Protein AF-A0A9E2VVS7-F1 (afdb_monomer)

Sequence (125 aa):
SSWMFSGIRALLTLSVLLSSTSLFLTACDTSSPPVSSMAEKSTVRKMAQPFVPGEVLVKFKPSVSQERIDAILKESGTELIAGIKGIGVQHVRIVGKESVESVVKKLSTFQEVEFAEPNFRYRSQ

Foldseek 3Di:
DDDDDDDDDDDDDDDDDDDDDDDDDDDDDDDDDDPDDDPPPPDPPPPPFDFDWQKKKWAFDPPDDPVNVVVLCVVLQWDFPDAPPPRRITIIGHNDPDGQVRSQVSLVVDPRTPHMDTHGDDDDD

pLDDT: mean 79.76, std 20.83, range [43.69, 98.69]

Radius of gyration: 28.64 Å; Cα contacts (8 Å, |Δi|>4): 128; chains: 1; bounding box: 70×67×46 Å

Nearest PDB structures (foldseek):
  2bz2-assembly1_A  TM=5.776E-01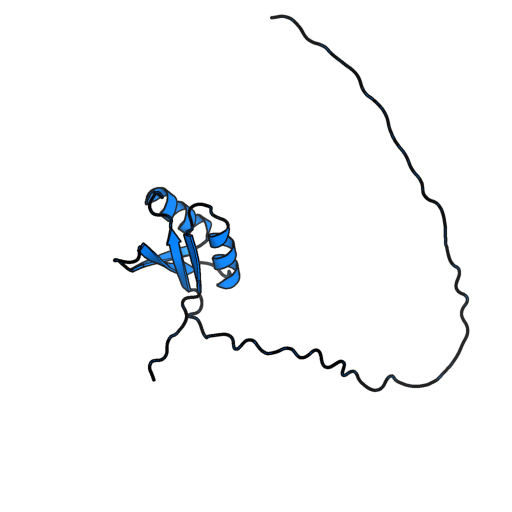  e=7.175E-03  Homo sapiens
  3afg-assembly2_B  TM=5.349E-01  e=1.229E-01  Thermococcus kodakarensis
  5knw-assembly1_A  TM=5.090E-01  e=3.454E-01  Homo sapiens
  1ffw-assembly2_D  TM=4.605E-01  e=1.430E+00  Escherichia coli
  2lp4-assembly1_A  TM=4.540E-01  e=1.525E+00  Escherichia coli K-12

Structure (mmCIF, N/CA/C/O backbone):
data_AF-A0A9E2VVS7-F1
#
_entry.id   AF-A0A9E2VVS7-F1
#
loop_
_atom_site.group_PDB
_atom_site.id
_atom_site.type_symbol
_atom_site.label_atom_id
_atom_site.label_alt_id
_atom_site.label_comp_id
_atom_site.label_asym_id
_atom_site.label_entity_id
_atom_site.label_seq_id
_atom_site.pdbx_PDB_ins_code
_atom_site.Cartn_x
_atom_site.Cartn_y
_atom_site.Cartn_z
_atom_site.occupancy
_atom_site.B_iso_or_equiv
_atom_site.auth_seq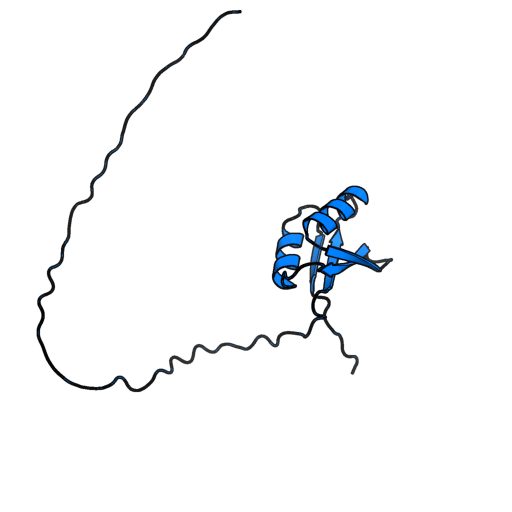_id
_atom_site.auth_comp_id
_atom_site.auth_asym_id
_atom_site.auth_atom_id
_atom_site.pdbx_PDB_model_num
ATOM 1 N N . SER A 1 1 ? -12.919 41.996 30.201 1.00 48.75 1 SER A N 1
ATOM 2 C CA . SER A 1 1 ? -12.033 43.169 30.036 1.00 48.75 1 SER A CA 1
ATOM 3 C C . SER A 1 1 ? -11.072 43.213 31.210 1.00 48.75 1 SER A C 1
ATOM 5 O O . SER A 1 1 ? -11.504 42.890 32.307 1.00 48.75 1 SER A O 1
ATOM 7 N N . SER A 1 2 ? -9.816 43.609 30.955 1.00 43.69 2 SER A N 1
ATOM 8 C CA . SER A 1 2 ? -8.678 43.711 31.901 1.00 43.69 2 SER A CA 1
ATOM 9 C C . SER A 1 2 ? -7.974 42.379 32.219 1.00 43.69 2 SER A C 1
ATOM 11 O O . SER A 1 2 ? -8.646 41.404 32.511 1.00 43.69 2 SER A O 1
ATOM 13 N N . TRP A 1 3 ? -6.646 42.222 32.159 1.00 43.81 3 TRP A N 1
ATOM 14 C CA . TRP A 1 3 ? -5.536 43.160 31.952 1.00 43.81 3 TRP A CA 1
ATOM 15 C C . TRP A 1 3 ? -4.334 42.457 31.299 1.00 43.81 3 TRP A C 1
ATOM 17 O O . TRP A 1 3 ? -4.137 41.252 31.427 1.00 43.81 3 TRP A O 1
ATOM 27 N N . MET A 1 4 ? -3.553 43.267 30.590 1.00 47.25 4 MET A N 1
ATOM 28 C CA . MET A 1 4 ? -2.304 42.950 29.908 1.00 47.25 4 MET A CA 1
ATOM 29 C C . MET A 1 4 ? -1.089 43.012 30.856 1.00 47.25 4 MET A C 1
ATOM 31 O O . MET A 1 4 ? -1.142 43.664 31.895 1.00 47.25 4 MET A O 1
ATOM 35 N N . PHE A 1 5 ? 0.020 42.465 30.342 1.00 48.16 5 PHE A N 1
ATOM 36 C CA . PHE A 1 5 ? 1.437 42.802 30.572 1.00 48.16 5 PHE A CA 1
ATOM 37 C C . PHE A 1 5 ? 2.265 41.948 31.543 1.00 48.16 5 PHE A C 1
ATOM 39 O O . PHE A 1 5 ? 2.168 42.057 32.757 1.00 48.16 5 PHE A O 1
ATOM 46 N N . SER A 1 6 ? 3.219 41.225 30.948 1.00 46.50 6 SER A N 1
ATOM 47 C CA . SER A 1 6 ? 4.633 41.149 31.357 1.00 46.50 6 SER A CA 1
ATOM 48 C C . SER A 1 6 ? 5.380 40.577 30.133 1.00 46.50 6 SER A C 1
ATOM 50 O O . SER A 1 6 ? 5.052 39.479 29.701 1.00 46.50 6 SER A O 1
ATOM 52 N N . GLY A 1 7 ? 6.187 41.288 29.331 1.00 46.81 7 GLY A N 1
ATOM 53 C CA . GLY A 1 7 ? 7.365 42.103 29.655 1.00 46.81 7 GLY A CA 1
ATOM 54 C C . GLY A 1 7 ? 8.512 41.189 30.129 1.00 46.81 7 GLY A C 1
ATOM 55 O O . GLY A 1 7 ? 8.270 40.368 30.992 1.00 46.81 7 GLY A O 1
ATOM 56 N N . ILE A 1 8 ? 9.768 41.172 29.669 1.00 55.56 8 ILE A N 1
ATOM 57 C CA . ILE A 1 8 ? 10.625 41.986 28.801 1.00 55.56 8 ILE A CA 1
ATOM 58 C C . ILE A 1 8 ? 11.834 41.083 28.428 1.00 55.56 8 ILE A C 1
ATOM 60 O O . ILE A 1 8 ? 12.425 40.445 29.287 1.00 55.56 8 ILE A O 1
ATOM 64 N N . ARG A 1 9 ? 12.157 41.032 27.130 1.00 55.44 9 ARG A N 1
ATOM 65 C CA . ARG A 1 9 ? 13.479 41.061 26.454 1.00 55.44 9 ARG A CA 1
ATOM 66 C C . ARG A 1 9 ? 14.751 40.712 27.269 1.00 55.44 9 ARG A C 1
ATOM 68 O O . ARG A 1 9 ? 15.132 41.457 28.162 1.00 55.44 9 ARG A O 1
ATOM 75 N N . ALA A 1 10 ? 15.524 39.733 26.788 1.00 46.12 10 ALA A N 1
ATOM 76 C CA . ALA A 1 10 ? 16.980 39.624 26.995 1.00 46.12 10 ALA A CA 1
ATOM 77 C C . ALA A 1 10 ? 17.589 38.927 25.755 1.00 46.12 10 ALA A C 1
ATOM 79 O O . ALA A 1 10 ? 17.189 37.821 25.417 1.00 46.12 10 ALA A O 1
ATOM 80 N N . LEU A 1 11 ? 18.250 39.658 24.853 1.00 55.78 11 LEU A N 1
ATOM 81 C CA . LEU A 1 11 ? 19.682 40.012 24.837 1.00 55.78 11 LEU A CA 1
ATOM 82 C C . LEU A 1 11 ? 20.570 38.936 24.178 1.00 55.78 11 LEU A C 1
ATOM 84 O O . LEU A 1 11 ? 20.931 37.934 24.778 1.00 55.78 11 LEU A O 1
ATOM 88 N N . LEU A 1 12 ? 20.884 39.226 22.909 1.00 50.56 12 LEU A N 1
ATOM 89 C CA . LEU A 1 12 ? 22.139 39.015 22.177 1.00 50.56 12 LEU A CA 1
ATOM 90 C C . LEU A 1 12 ? 23.249 38.216 22.885 1.00 50.56 12 LEU A C 1
ATOM 92 O O . LEU A 1 12 ? 23.840 38.699 23.847 1.00 50.56 12 LEU A O 1
ATOM 96 N N . THR A 1 13 ? 23.692 37.130 22.250 1.00 58.25 13 THR A N 1
ATOM 97 C CA . THR A 1 13 ? 25.096 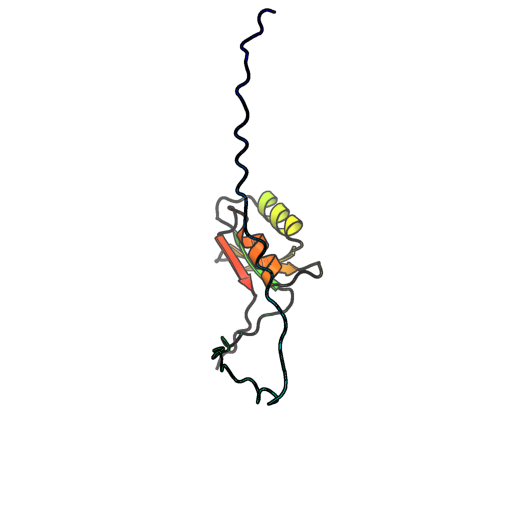36.701 22.314 1.00 58.25 13 THR A CA 1
ATOM 98 C C . THR A 1 13 ? 25.661 36.553 20.904 1.00 58.25 13 THR A C 1
ATOM 100 O O . THR A 1 13 ? 25.526 35.548 20.213 1.00 58.25 13 THR A O 1
ATOM 103 N N . LEU A 1 14 ? 26.292 37.644 20.479 1.00 54.09 14 LEU A N 1
ATO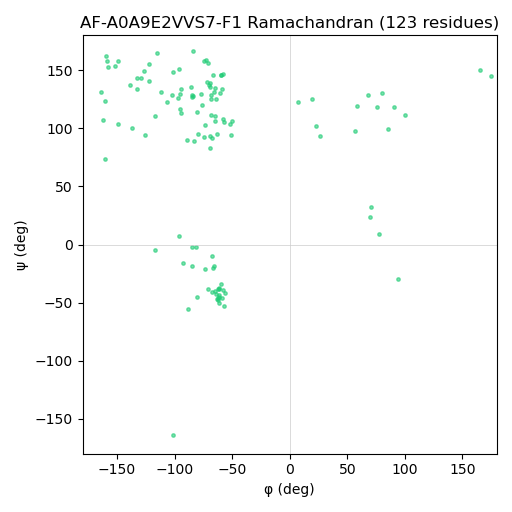M 104 C CA . LEU A 1 14 ? 27.286 37.701 19.421 1.00 54.09 14 LEU A CA 1
ATOM 105 C C . LEU A 1 14 ? 28.501 36.873 19.877 1.00 54.09 14 LEU A C 1
ATOM 107 O O . LEU A 1 14 ? 29.057 37.133 20.942 1.00 54.09 14 LEU A O 1
ATOM 111 N N . SER A 1 15 ? 28.939 35.893 19.092 1.00 56.84 15 SER A N 1
ATOM 112 C CA . SER A 1 15 ? 30.295 35.351 19.222 1.00 56.84 15 SER A CA 1
ATOM 113 C C . SER A 1 15 ? 30.899 35.154 17.844 1.00 56.84 15 SER A C 1
ATOM 115 O O . SER A 1 15 ? 30.594 34.220 17.109 1.00 56.84 15 SER A O 1
ATOM 117 N N . VAL A 1 16 ? 31.732 36.135 17.514 1.00 58.28 16 VAL A N 1
ATOM 118 C CA . VAL A 1 16 ? 32.712 36.142 16.438 1.00 58.28 16 VAL A CA 1
ATOM 119 C C . VAL A 1 16 ? 33.802 35.136 16.803 1.00 58.28 16 VAL A C 1
ATOM 121 O O . VAL A 1 16 ? 34.378 35.235 17.884 1.00 58.28 16 VAL A O 1
ATOM 124 N N . LEU A 1 17 ? 34.134 34.217 15.898 1.00 57.34 17 LEU A N 1
ATOM 125 C CA . LEU A 1 17 ? 35.424 33.533 15.934 1.00 57.34 17 LEU A CA 1
ATOM 126 C C . LEU A 1 17 ? 36.186 33.877 14.660 1.00 57.34 17 LEU A C 1
ATOM 128 O O . LEU A 1 17 ? 35.790 33.539 13.545 1.00 57.34 17 LEU A O 1
ATOM 132 N N . LEU A 1 18 ? 37.240 34.653 14.890 1.00 52.47 18 LEU A N 1
ATOM 133 C CA . LEU A 1 18 ? 38.233 35.089 13.932 1.00 52.47 18 LEU A CA 1
ATOM 134 C C . LEU A 1 18 ? 39.158 33.929 13.540 1.00 52.47 18 LEU A C 1
ATOM 136 O O . LEU A 1 18 ? 39.401 33.022 14.333 1.00 52.47 18 LEU A O 1
ATOM 140 N N . SER A 1 19 ? 39.778 34.114 12.373 1.00 54.47 19 SER A N 1
ATOM 141 C CA . SER A 1 19 ? 41.071 33.555 11.961 1.00 54.47 19 SER A CA 1
ATOM 142 C C . SER A 1 19 ? 41.048 32.071 11.575 1.00 54.47 19 SER A C 1
ATOM 144 O O . SER A 1 19 ? 40.841 31.180 12.384 1.00 54.47 19 SER A O 1
ATOM 146 N N . SER A 1 20 ? 41.375 31.708 10.338 1.00 61.38 20 SER A N 1
ATOM 147 C CA . SER A 1 20 ? 42.688 32.013 9.769 1.00 61.38 20 SER A CA 1
ATOM 148 C C . SER A 1 20 ? 42.649 31.941 8.242 1.00 61.38 20 SER A C 1
ATOM 150 O O . SER A 1 20 ? 42.312 30.909 7.670 1.00 61.38 20 SER A O 1
ATOM 152 N N . THR A 1 21 ? 43.021 33.028 7.568 1.00 62.38 21 THR A N 1
ATOM 153 C CA . THR A 1 21 ? 43.331 33.013 6.135 1.00 62.38 21 THR A CA 1
ATOM 154 C C . THR A 1 21 ? 44.742 32.467 5.955 1.00 62.38 21 THR A C 1
ATOM 156 O O . THR A 1 21 ? 45.722 33.206 6.067 1.00 62.38 21 THR A O 1
ATOM 159 N N . SER A 1 22 ? 44.866 31.168 5.705 1.00 62.69 22 SER A N 1
ATOM 160 C CA . SER A 1 22 ? 46.134 30.586 5.274 1.00 62.69 22 SER A CA 1
ATOM 161 C C . SER A 1 22 ? 46.395 30.975 3.818 1.00 62.69 22 SER A C 1
ATOM 163 O O . SER A 1 22 ? 45.802 30.411 2.902 1.00 62.69 22 SER A O 1
ATOM 165 N N . LEU A 1 23 ? 47.287 31.948 3.603 1.00 58.25 23 LEU A N 1
ATOM 166 C CA . LEU A 1 23 ? 47.994 32.088 2.332 1.00 58.25 23 LEU A CA 1
ATOM 167 C C . LEU A 1 23 ? 48.886 30.853 2.159 1.00 58.25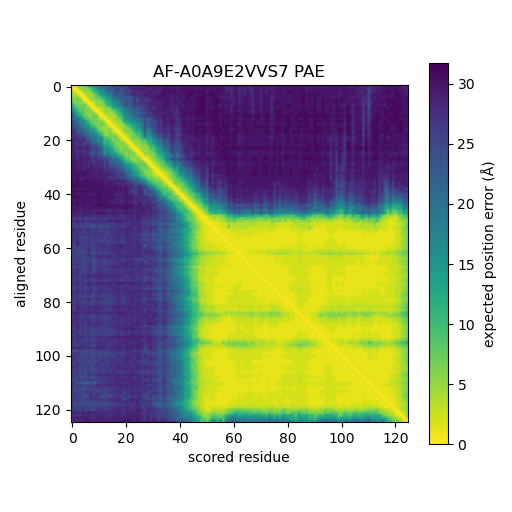 23 LEU A C 1
ATOM 169 O O . LEU A 1 23 ? 49.918 30.743 2.819 1.00 58.25 23 LEU A O 1
ATOM 173 N N . PHE A 1 24 ? 48.505 29.938 1.272 1.00 60.19 24 PHE A N 1
ATOM 174 C CA . PHE A 1 24 ? 49.434 28.944 0.745 1.00 60.19 24 PHE A CA 1
ATOM 175 C C . PHE A 1 24 ? 50.008 29.471 -0.566 1.00 60.19 24 PHE A C 1
ATOM 177 O O . PHE A 1 24 ? 49.288 29.672 -1.544 1.00 60.19 24 PHE A O 1
ATOM 184 N N . LEU A 1 25 ? 51.311 29.753 -0.532 1.00 55.62 25 LEU A N 1
ATOM 185 C CA . LEU A 1 25 ? 52.106 30.118 -1.692 1.00 55.62 25 LEU A CA 1
ATOM 186 C C . LEU A 1 25 ? 52.271 28.922 -2.637 1.00 55.62 25 LEU A C 1
ATOM 188 O O . LEU A 1 25 ? 52.531 27.796 -2.218 1.00 55.62 25 LEU A O 1
ATOM 192 N N . THR A 1 26 ? 52.164 29.237 -3.922 1.00 62.47 26 THR A N 1
ATOM 193 C CA . THR A 1 26 ? 52.503 28.425 -5.089 1.00 62.47 26 THR A CA 1
ATOM 194 C C . THR A 1 26 ? 54.001 28.131 -5.176 1.00 62.47 26 THR A C 1
ATOM 196 O O . THR A 1 26 ? 54.800 29.059 -5.082 1.00 62.47 26 THR A O 1
ATOM 199 N N . ALA A 1 27 ? 54.354 26.874 -5.454 1.00 54.34 27 ALA A N 1
ATOM 200 C CA . ALA A 1 27 ? 55.485 26.403 -6.277 1.00 54.34 27 ALA A CA 1
ATOM 201 C C . ALA A 1 27 ? 55.523 24.862 -6.173 1.00 54.34 27 ALA A C 1
ATOM 203 O O . ALA A 1 27 ? 55.233 24.339 -5.105 1.00 54.34 27 ALA A O 1
ATOM 204 N N . CYS A 1 28 ? 55.871 24.030 -7.150 1.00 53.72 28 CYS A N 1
ATOM 205 C CA . CYS A 1 28 ? 56.068 24.116 -8.592 1.00 53.72 28 CYS A CA 1
ATOM 206 C C . CYS A 1 28 ? 55.949 22.673 -9.128 1.00 53.72 28 CYS A C 1
ATOM 208 O O . CYS A 1 28 ? 56.115 21.713 -8.382 1.00 53.72 28 CYS A O 1
ATOM 210 N N . ASP A 1 29 ? 55.731 22.583 -10.436 1.00 43.69 29 ASP A N 1
ATOM 211 C CA . ASP A 1 29 ? 56.252 21.563 -11.349 1.00 43.69 29 ASP A CA 1
ATOM 212 C C . ASP A 1 29 ? 55.981 20.060 -11.149 1.00 43.69 29 ASP A C 1
ATOM 214 O O . ASP A 1 29 ? 56.486 19.388 -10.258 1.00 43.69 29 ASP A O 1
ATOM 218 N N . THR A 1 30 ? 55.316 19.531 -12.182 1.00 56.22 30 THR A N 1
ATOM 219 C CA . THR A 1 30 ? 55.775 18.384 -12.976 1.00 56.22 30 THR A CA 1
ATOM 220 C C . THR A 1 30 ? 56.071 17.093 -12.218 1.00 56.22 30 THR A C 1
ATOM 222 O O . THR A 1 30 ? 57.185 16.823 -11.784 1.00 56.22 30 THR A O 1
ATOM 225 N N . SER A 1 31 ? 55.098 16.184 -12.225 1.00 57.19 31 SER A N 1
ATOM 226 C CA . SER A 1 31 ? 55.179 14.923 -12.986 1.00 57.19 31 SER A CA 1
ATOM 227 C C . SER A 1 31 ? 54.108 13.935 -12.517 1.00 57.19 31 SER A C 1
ATOM 229 O O . SER A 1 31 ? 53.736 13.904 -11.350 1.00 57.19 31 SER A O 1
ATOM 231 N N . SER A 1 32 ? 53.678 13.088 -13.455 1.00 62.41 32 SER A N 1
ATOM 232 C CA . SER A 1 32 ? 52.808 11.907 -13.337 1.00 62.41 32 SER A CA 1
ATOM 233 C C . SER A 1 32 ? 51.286 12.111 -13.509 1.00 62.41 32 SER A C 1
ATOM 235 O O . SER A 1 32 ? 50.643 12.808 -12.725 1.00 62.41 32 SER A O 1
ATOM 237 N N . PRO A 1 33 ? 50.666 11.476 -14.529 1.00 61.84 33 PRO A N 1
ATOM 238 C CA . PRO A 1 33 ? 49.224 11.264 -14.534 1.00 61.84 33 PRO A CA 1
ATOM 239 C C . PRO A 1 33 ? 48.865 10.225 -13.456 1.00 61.84 33 PRO A C 1
ATOM 241 O O . PRO A 1 33 ? 49.547 9.199 -13.358 1.00 61.84 33 PRO A O 1
ATOM 244 N N . PRO A 1 34 ? 47.798 10.425 -12.661 1.00 50.62 34 PRO A N 1
ATOM 245 C CA . PRO A 1 34 ? 47.334 9.395 -11.748 1.00 50.62 34 PRO A CA 1
ATOM 246 C C . PRO A 1 34 ? 46.765 8.235 -12.567 1.00 50.62 34 PRO A C 1
ATOM 248 O O . PRO A 1 34 ? 45.726 8.350 -13.222 1.00 50.62 34 PRO A O 1
ATOM 251 N N . VAL A 1 35 ? 47.469 7.104 -12.528 1.00 52.88 35 VAL A N 1
ATOM 252 C CA . VAL A 1 35 ? 46.947 5.809 -12.954 1.00 52.88 35 VAL A CA 1
ATOM 253 C C . VAL A 1 35 ? 45.700 5.526 -12.127 1.00 52.88 35 VAL A C 1
ATOM 255 O O . VAL A 1 35 ? 45.761 5.291 -10.925 1.00 52.88 35 VAL A O 1
ATOM 258 N N . SER A 1 36 ? 44.567 5.630 -12.814 1.00 51.53 36 SER A N 1
ATOM 259 C CA . SER A 1 36 ? 43.365 4.820 -12.663 1.00 51.53 36 SER A CA 1
ATOM 260 C C . SER A 1 36 ? 43.143 4.206 -11.277 1.00 51.53 36 SER A C 1
ATOM 262 O O . SER A 1 36 ? 43.553 3.087 -10.990 1.00 51.53 36 SER A O 1
ATOM 264 N N . SER A 1 37 ? 42.385 4.930 -10.454 1.00 53.75 37 SER A N 1
ATOM 265 C CA . SER A 1 37 ? 41.065 4.470 -10.006 1.00 53.75 37 SER A CA 1
ATOM 266 C C . SER A 1 37 ? 40.848 2.949 -10.076 1.00 53.75 37 SER A C 1
ATOM 268 O O . SER A 1 37 ? 40.482 2.429 -11.129 1.00 53.75 37 SER A O 1
ATOM 270 N N . MET A 1 38 ? 40.945 2.278 -8.930 1.00 51.94 38 MET A N 1
ATOM 271 C CA . MET A 1 38 ? 40.005 1.223 -8.538 1.00 51.94 38 MET A CA 1
ATOM 272 C C . MET A 1 38 ? 40.100 1.005 -7.026 1.00 51.94 38 MET A C 1
ATOM 274 O O . MET A 1 38 ? 40.635 0.027 -6.519 1.00 51.94 38 MET A O 1
ATOM 278 N N . ALA A 1 39 ? 39.549 1.968 -6.284 1.00 53.50 39 ALA A N 1
ATOM 279 C CA . ALA A 1 39 ? 38.966 1.664 -4.989 1.00 53.50 39 ALA A CA 1
ATOM 280 C C . ALA A 1 39 ? 37.709 0.832 -5.272 1.00 53.50 39 ALA A C 1
ATOM 282 O O . ALA A 1 39 ? 36.640 1.367 -5.572 1.00 53.50 39 ALA A O 1
ATOM 283 N N . GLU A 1 40 ? 37.868 -0.488 -5.258 1.00 56.00 40 GLU A N 1
ATOM 284 C CA . GLU A 1 40 ? 36.773 -1.437 -5.399 1.00 56.00 40 GLU A CA 1
ATOM 285 C C . GLU A 1 40 ? 35.899 -1.377 -4.144 1.00 56.00 40 GLU A C 1
ATOM 287 O O . GLU A 1 40 ? 36.032 -2.143 -3.190 1.00 56.00 40 GLU A O 1
ATOM 292 N N . LYS A 1 41 ? 34.984 -0.403 -4.128 1.00 51.16 41 LYS A N 1
ATOM 293 C CA . LYS A 1 41 ? 33.834 -0.412 -3.235 1.00 51.16 41 LYS A CA 1
ATOM 294 C C . LYS A 1 41 ? 32.951 -1.568 -3.692 1.00 51.16 41 LYS A C 1
ATOM 296 O O . LYS A 1 41 ? 32.122 -1.403 -4.585 1.00 51.16 41 LYS A O 1
ATOM 301 N N . SER A 1 42 ? 33.180 -2.733 -3.089 1.00 56.09 42 SER A N 1
ATOM 302 C CA . SER A 1 42 ? 32.372 -3.941 -3.233 1.00 56.09 42 SER A CA 1
ATOM 303 C C . SER A 1 42 ? 30.904 -3.599 -2.977 1.00 56.09 42 SER A C 1
ATOM 305 O O . SER A 1 42 ? 30.429 -3.490 -1.846 1.00 56.09 42 SER A O 1
ATOM 307 N N . THR A 1 43 ? 30.188 -3.328 -4.063 1.00 55.56 43 THR A N 1
ATOM 308 C CA . THR A 1 43 ? 28.742 -3.186 -4.068 1.00 55.56 43 THR A CA 1
ATOM 309 C C . THR A 1 43 ? 28.214 -4.581 -4.308 1.00 55.56 43 THR A C 1
ATOM 311 O O . THR A 1 43 ? 28.033 -5.015 -5.443 1.00 55.56 43 THR A O 1
ATOM 314 N N . VAL A 1 44 ? 27.993 -5.314 -3.216 1.00 54.53 44 VAL A N 1
ATOM 315 C CA . VAL A 1 44 ? 27.114 -6.481 -3.241 1.00 54.53 44 VAL A CA 1
ATOM 316 C C . VAL A 1 44 ? 25.811 -5.996 -3.869 1.00 54.53 44 VAL A C 1
ATOM 318 O O . VAL A 1 44 ? 25.049 -5.251 -3.248 1.00 54.53 44 VAL A O 1
ATOM 321 N N . ARG A 1 45 ? 25.587 -6.337 -5.143 1.00 59.75 45 ARG A N 1
ATOM 322 C CA . ARG A 1 45 ? 24.320 -6.088 -5.822 1.00 59.75 45 ARG A CA 1
ATOM 323 C C . ARG A 1 45 ? 23.294 -6.914 -5.066 1.00 59.75 45 ARG A C 1
ATOM 325 O O . ARG A 1 45 ? 23.157 -8.106 -5.323 1.00 59.75 45 ARG A O 1
ATOM 332 N N . LYS A 1 46 ? 22.604 -6.294 -4.104 1.00 57.84 46 LYS A N 1
ATOM 333 C CA . LYS A 1 46 ? 21.363 -6.830 -3.548 1.00 57.84 46 LYS A CA 1
ATOM 334 C C . LYS A 1 46 ? 20.507 -7.148 -4.766 1.00 57.84 46 LYS A C 1
ATOM 336 O O . LYS A 1 46 ? 20.116 -6.225 -5.476 1.00 57.84 46 LYS A O 1
ATOM 341 N N . MET A 1 47 ? 20.352 -8.433 -5.083 1.00 56.19 47 MET A N 1
ATOM 342 C CA . MET A 1 47 ? 19.601 -8.865 -6.255 1.00 56.19 47 MET A CA 1
ATOM 343 C C . MET A 1 47 ? 18.202 -8.277 -6.102 1.00 56.19 47 MET A C 1
ATOM 345 O O . MET A 1 47 ? 17.457 -8.679 -5.210 1.00 56.19 47 MET A O 1
ATOM 349 N N . ALA A 1 48 ? 17.900 -7.240 -6.882 1.00 71.50 48 ALA A N 1
ATOM 350 C CA . ALA A 1 48 ? 16.616 -6.572 -6.820 1.00 71.50 48 ALA A CA 1
ATOM 351 C C . ALA A 1 48 ? 15.576 -7.596 -7.271 1.00 71.50 48 ALA A C 1
ATOM 353 O O . ALA A 1 48 ? 15.584 -8.016 -8.430 1.00 71.50 48 ALA A O 1
ATOM 354 N N . GLN A 1 49 ? 14.741 -8.064 -6.342 1.00 79.88 49 GLN A N 1
ATOM 355 C CA . GLN A 1 49 ? 13.629 -8.926 -6.710 1.00 79.88 49 GLN A CA 1
ATOM 356 C C . GLN A 1 49 ? 12.719 -8.139 -7.660 1.00 79.88 49 GLN A C 1
ATOM 358 O O . GLN A 1 49 ? 12.387 -6.988 -7.362 1.00 79.88 49 GLN A O 1
ATOM 363 N N . PRO A 1 50 ? 12.344 -8.712 -8.815 1.00 88.38 50 PRO A N 1
ATOM 364 C CA . PRO A 1 50 ? 11.501 -8.010 -9.765 1.00 88.38 50 PRO A CA 1
ATOM 365 C C . PRO A 1 50 ? 10.116 -7.785 -9.157 1.00 88.38 50 PRO A C 1
ATOM 367 O O . PRO A 1 50 ? 9.490 -8.718 -8.652 1.00 88.38 50 PRO A O 1
ATOM 370 N N . PHE A 1 51 ? 9.618 -6.558 -9.249 1.00 90.94 51 PHE A N 1
ATOM 371 C CA . PHE A 1 51 ? 8.251 -6.194 -8.883 1.00 90.94 51 PHE A CA 1
ATOM 372 C C . PHE A 1 51 ? 7.463 -5.725 -10.107 1.00 90.94 51 PHE A C 1
ATOM 374 O O . PHE A 1 51 ? 8.024 -5.480 -11.178 1.00 90.94 51 PHE A O 1
ATOM 381 N N . VAL A 1 52 ? 6.141 -5.657 -9.972 1.00 92.81 52 VAL A N 1
ATOM 382 C CA . VAL A 1 52 ? 5.248 -5.139 -11.006 1.00 92.81 52 VAL A CA 1
ATOM 383 C C . VAL A 1 52 ? 5.343 -3.607 -11.020 1.00 92.81 52 VAL A C 1
ATOM 385 O O . VAL A 1 52 ? 5.080 -2.974 -9.995 1.00 92.81 52 VAL A O 1
ATOM 388 N N . PRO A 1 53 ? 5.750 -2.985 -12.144 1.00 93.19 53 PRO A N 1
ATOM 389 C CA . PRO A 1 53 ? 5.866 -1.534 -12.218 1.00 93.19 53 PRO A CA 1
ATOM 390 C C . PRO A 1 53 ? 4.531 -0.847 -11.931 1.00 93.19 53 PRO A C 1
ATOM 392 O O . PRO A 1 53 ? 3.507 -1.228 -12.492 1.00 93.19 53 PRO A O 1
ATOM 395 N N . GLY A 1 54 ? 4.558 0.189 -11.093 1.00 96.81 54 GLY A N 1
ATOM 396 C CA . GLY A 1 54 ? 3.376 0.997 -10.797 1.00 96.81 54 GLY A CA 1
ATOM 397 C C . GLY A 1 54 ? 2.389 0.361 -9.817 1.00 96.81 54 GLY A C 1
ATOM 398 O O . GLY A 1 54 ? 1.308 0.911 -9.644 1.00 96.81 54 GLY A O 1
ATOM 399 N N . GLU A 1 55 ? 2.729 -0.757 -9.170 1.00 98.00 55 GLU A N 1
ATOM 400 C CA . GLU A 1 55 ? 1.830 -1.451 -8.244 1.00 98.00 55 GLU A CA 1
ATOM 401 C C . GLU A 1 55 ? 2.425 -1.597 -6.842 1.00 98.00 55 GLU A C 1
ATOM 403 O O . GLU A 1 55 ? 3.611 -1.893 -6.665 1.00 98.00 55 GLU A O 1
ATOM 408 N N . VAL A 1 56 ? 1.566 -1.418 -5.840 1.00 98.50 56 VAL A N 1
ATOM 409 C CA . VAL A 1 56 ? 1.902 -1.485 -4.416 1.00 98.50 56 VAL A CA 1
ATOM 410 C C . VAL A 1 56 ? 0.872 -2.355 -3.698 1.00 98.50 56 VAL A C 1
ATOM 412 O O . VAL A 1 56 ? -0.318 -2.334 -4.021 1.00 98.50 56 VAL A O 1
ATOM 415 N N . LEU A 1 57 ? 1.335 -3.119 -2.714 1.00 98.56 57 LEU A N 1
ATOM 416 C CA . LEU A 1 57 ? 0.495 -3.796 -1.735 1.00 98.56 57 LEU A CA 1
ATOM 417 C C . LEU A 1 57 ? 0.539 -2.996 -0.437 1.00 98.56 57 LEU A C 1
ATOM 419 O O . LEU A 1 57 ? 1.617 -2.670 0.058 1.00 98.56 57 LEU A O 1
ATOM 423 N N . VAL A 1 58 ? -0.625 -2.666 0.112 1.00 98.69 58 VAL A N 1
ATOM 424 C CA . VAL A 1 58 ? -0.732 -1.909 1.362 1.00 98.69 58 VAL A CA 1
ATOM 425 C C . VAL A 1 58 ? -1.731 -2.567 2.295 1.00 98.69 58 VAL A C 1
ATOM 427 O O . VAL A 1 58 ? -2.837 -2.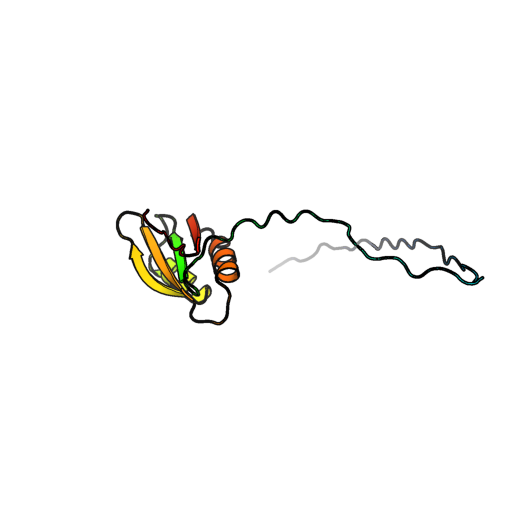927 1.894 1.00 98.69 58 VAL A O 1
ATOM 430 N N . LYS A 1 59 ? -1.349 -2.715 3.560 1.00 98.62 59 LYS A N 1
ATOM 431 C CA . LYS A 1 59 ? -2.244 -3.158 4.624 1.00 98.62 59 LYS A CA 1
ATOM 432 C C . LYS A 1 59 ? -2.481 -2.016 5.593 1.00 98.62 59 LYS A C 1
ATOM 434 O O . LYS A 1 59 ? -1.537 -1.391 6.073 1.00 98.62 59 LYS A O 1
ATOM 439 N N . PHE A 1 60 ? -3.748 -1.775 5.900 1.00 98.50 60 PHE A N 1
ATOM 440 C CA . PHE A 1 60 ? -4.161 -0.812 6.913 1.00 98.50 60 PHE A CA 1
ATOM 441 C C . PHE A 1 60 ? -4.413 -1.518 8.241 1.00 98.50 60 PHE A C 1
ATOM 443 O O . PHE A 1 60 ? -4.813 -2.683 8.277 1.00 98.50 60 PHE A O 1
ATOM 450 N N . LYS A 1 61 ? -4.210 -0.791 9.339 1.00 98.12 61 LYS A N 1
ATOM 451 C CA . LYS A 1 61 ? -4.589 -1.257 10.672 1.00 98.12 61 LYS A CA 1
ATOM 452 C C . LYS A 1 61 ? -6.104 -1.520 10.721 1.00 98.12 61 LYS A C 1
ATOM 454 O O . LYS A 1 61 ? -6.875 -0.776 10.116 1.00 98.12 61 LYS A O 1
ATOM 459 N N . PRO A 1 62 ? -6.565 -2.519 11.491 1.00 95.69 62 PRO A N 1
ATOM 460 C CA . PRO A 1 62 ? -7.966 -2.950 11.485 1.00 95.69 62 PRO A CA 1
ATOM 461 C C . PRO A 1 62 ? -8.959 -1.901 12.011 1.00 95.69 62 PRO A C 1
ATOM 463 O O . PRO A 1 62 ? -10.150 -2.008 11.748 1.00 95.69 62 PRO A O 1
ATOM 466 N N . SER A 1 63 ? -8.493 -0.891 12.752 1.00 96.50 63 SER A N 1
ATOM 467 C CA . SER A 1 63 ? -9.331 0.187 13.292 1.00 96.50 63 SER A CA 1
ATOM 468 C C . SER A 1 63 ? -9.576 1.343 12.313 1.00 96.50 63 SER A C 1
ATOM 470 O O . SER A 1 63 ? -10.232 2.315 12.681 1.00 96.50 63 SER A O 1
ATOM 472 N N . VAL A 1 64 ? -8.999 1.301 11.109 1.00 98.12 64 VAL A N 1
ATOM 473 C CA . VAL A 1 64 ? -9.075 2.398 10.135 1.00 98.12 64 VAL A CA 1
ATOM 474 C C . VAL A 1 64 ? -10.370 2.274 9.335 1.00 98.12 64 VAL A C 1
ATOM 476 O O . VAL A 1 64 ? -10.664 1.212 8.790 1.00 98.12 64 VAL A O 1
ATOM 479 N N . SER A 1 65 ? -11.151 3.355 9.262 1.00 97.94 65 SER A N 1
ATOM 480 C CA . SER A 1 65 ? -12.399 3.364 8.492 1.00 97.94 65 SER A CA 1
ATOM 481 C C . SER A 1 65 ? -12.133 3.344 6.985 1.00 97.94 65 SER A C 1
ATOM 483 O O . SER A 1 65 ? -11.083 3.799 6.522 1.00 97.94 65 SER A O 1
ATOM 485 N N . GLN A 1 66 ? -13.102 2.862 6.204 1.00 96.88 66 GLN A N 1
ATOM 486 C CA . GLN A 1 66 ? -12.972 2.800 4.748 1.00 96.88 66 GLN A CA 1
ATOM 487 C C . GLN A 1 66 ? -12.800 4.196 4.132 1.00 96.88 66 GLN A C 1
ATOM 489 O O . GLN A 1 66 ? -11.972 4.382 3.247 1.00 96.88 66 GLN A O 1
ATOM 494 N N . GLU A 1 67 ? -13.491 5.204 4.661 1.00 98.38 67 GLU A N 1
ATOM 495 C CA . GLU A 1 67 ? -13.380 6.588 4.195 1.00 98.38 67 GLU A CA 1
ATOM 496 C C . GLU A 1 67 ? -11.961 7.131 4.403 1.00 98.38 67 GLU A C 1
ATOM 498 O O . GLU A 1 67 ? -11.427 7.847 3.552 1.00 98.38 67 GLU A O 1
ATOM 503 N N . ARG A 1 68 ? -11.319 6.774 5.526 1.00 98.44 68 ARG A N 1
ATOM 504 C CA . ARG A 1 68 ? -9.931 7.164 5.788 1.00 98.44 68 ARG A CA 1
ATOM 505 C C . ARG A 1 68 ? -8.960 6.420 4.876 1.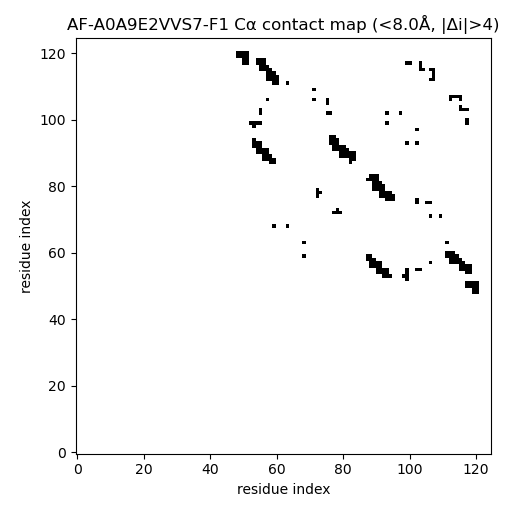00 98.44 68 ARG A C 1
ATOM 507 O O . ARG A 1 68 ? -8.010 7.040 4.401 1.00 98.44 68 ARG A O 1
ATOM 514 N N . ILE A 1 69 ? -9.207 5.138 4.606 1.00 98.38 69 ILE A N 1
ATOM 515 C CA . ILE A 1 69 ? -8.434 4.356 3.630 1.00 98.38 69 ILE A CA 1
ATOM 516 C C . ILE A 1 69 ? -8.484 5.040 2.261 1.00 98.38 69 ILE A C 1
ATOM 518 O O . ILE A 1 69 ? -7.435 5.355 1.701 1.00 98.38 69 ILE A O 1
ATOM 522 N N . ASP A 1 70 ? -9.678 5.347 1.759 1.00 98.31 70 ASP A N 1
ATOM 523 C CA . ASP A 1 70 ? -9.861 5.960 0.441 1.00 98.31 70 ASP A CA 1
ATOM 524 C C . ASP A 1 70 ? -9.178 7.335 0.355 1.00 98.31 70 ASP A C 1
ATOM 526 O O . AS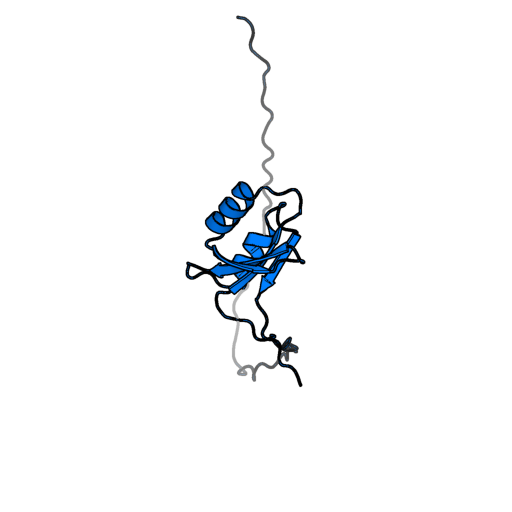P A 1 70 ? -8.542 7.665 -0.651 1.00 98.31 70 ASP A O 1
ATOM 530 N N . ALA A 1 71 ? -9.238 8.119 1.437 1.00 98.62 71 ALA A N 1
ATOM 531 C CA . ALA A 1 71 ? -8.534 9.393 1.537 1.00 98.62 71 ALA A CA 1
ATOM 532 C C . ALA A 1 71 ? -7.008 9.225 1.452 1.00 98.62 71 ALA A C 1
ATOM 534 O O . ALA A 1 71 ? -6.366 9.953 0.695 1.00 98.62 71 ALA A O 1
ATOM 535 N N .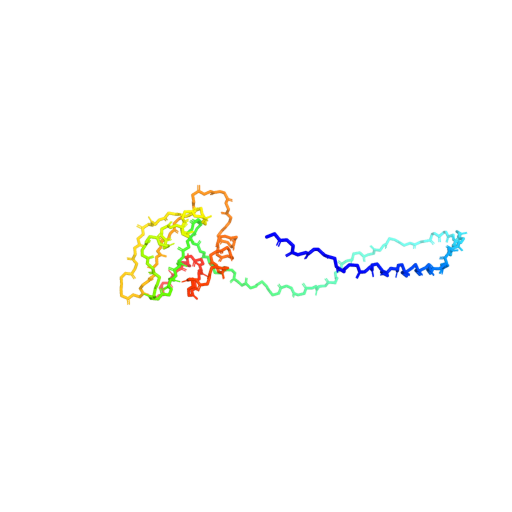 ILE A 1 72 ? -6.431 8.257 2.175 1.00 98.69 72 ILE A N 1
ATOM 536 C CA . ILE A 1 72 ? -4.985 7.978 2.142 1.00 98.69 72 ILE A CA 1
ATOM 537 C C . ILE A 1 72 ? -4.553 7.500 0.754 1.00 98.69 72 ILE A C 1
ATOM 539 O O . ILE A 1 72 ? -3.517 7.943 0.249 1.00 98.69 72 ILE A O 1
ATOM 543 N N . LEU A 1 73 ? -5.336 6.627 0.113 1.00 98.38 73 LEU A N 1
ATOM 544 C CA . LEU A 1 73 ? -5.028 6.136 -1.232 1.00 98.38 73 LEU A CA 1
ATOM 545 C C . LEU A 1 73 ? -5.005 7.283 -2.246 1.00 98.38 73 LEU A C 1
ATOM 547 O O . LEU A 1 73 ? -4.045 7.408 -3.013 1.00 98.38 73 LEU A O 1
ATOM 551 N N . LYS A 1 74 ? -6.002 8.173 -2.186 1.00 98.19 74 LYS A N 1
ATOM 552 C CA . LYS A 1 74 ? -6.070 9.372 -3.026 1.00 98.19 74 LYS A CA 1
ATOM 553 C C . LYS A 1 74 ? -4.915 10.336 -2.750 1.00 98.19 74 LYS A C 1
ATOM 555 O O . LYS A 1 74 ? -4.267 10.792 -3.689 1.00 98.19 74 LYS A O 1
ATOM 560 N N . GLU A 1 75 ? -4.625 10.622 -1.480 1.00 98.06 75 GLU A N 1
ATOM 561 C CA . GLU A 1 75 ? -3.507 11.478 -1.057 1.00 98.06 75 GLU A CA 1
ATOM 562 C C . GLU A 1 75 ? -2.155 10.922 -1.531 1.00 98.06 75 GLU A C 1
ATOM 564 O O . GLU A 1 75 ? -1.254 11.675 -1.908 1.00 98.06 75 GLU A O 1
ATOM 569 N N . SER A 1 76 ? -2.031 9.595 -1.582 1.00 98.25 76 SER A N 1
ATOM 570 C CA . SER A 1 76 ? -0.835 8.881 -2.038 1.00 98.25 76 SER A CA 1
ATOM 571 C C . SER A 1 76 ? -0.721 8.759 -3.558 1.00 98.25 76 SER A C 1
ATOM 573 O O . SER A 1 76 ? 0.286 8.250 -4.039 1.00 98.25 76 SER A O 1
ATOM 575 N N . GLY A 1 77 ? -1.698 9.255 -4.326 1.00 98.12 77 GLY A N 1
ATOM 576 C CA . GLY A 1 77 ? -1.687 9.155 -5.788 1.00 98.12 77 GLY A CA 1
ATOM 577 C C . GLY A 1 77 ? -1.913 7.726 -6.286 1.00 98.12 77 GLY A C 1
ATOM 578 O O . GLY A 1 77 ? -1.353 7.331 -7.312 1.00 98.12 77 GLY A O 1
ATOM 579 N N . THR A 1 78 ? -2.703 6.950 -5.542 1.00 98.56 78 THR A N 1
ATOM 580 C CA . THR A 1 78 ? -2.992 5.544 -5.829 1.00 98.56 78 THR A CA 1
ATOM 581 C C . THR A 1 78 ? -4.483 5.280 -5.995 1.00 98.56 78 THR A C 1
ATOM 583 O O . THR A 1 78 ? -5.324 5.994 -5.453 1.00 98.56 78 THR A O 1
ATOM 586 N N . GLU A 1 79 ? -4.805 4.222 -6.729 1.00 98.19 79 GLU A N 1
ATOM 587 C CA . GLU A 1 79 ? -6.164 3.729 -6.935 1.00 98.19 79 GLU A CA 1
ATOM 588 C C . GLU A 1 79 ? -6.241 2.236 -6.639 1.00 98.19 79 GLU A C 1
ATOM 590 O O . GLU A 1 79 ? -5.323 1.477 -6.955 1.00 98.19 79 GLU A O 1
ATOM 595 N N . LEU A 1 80 ? -7.359 1.806 -6.057 1.00 98.00 80 LEU A N 1
ATOM 596 C CA . LEU A 1 80 ? -7.597 0.405 -5.745 1.00 98.00 80 LEU A CA 1
ATOM 597 C C . LEU A 1 80 ? -7.774 -0.423 -7.026 1.00 98.00 80 LEU A C 1
ATOM 599 O O . LEU A 1 80 ? -8.651 -0.133 -7.836 1.00 98.00 80 LEU A O 1
ATOM 603 N N . ILE A 1 81 ? -6.972 -1.480 -7.176 1.00 98.00 81 ILE A N 1
ATOM 604 C CA . ILE A 1 81 ? -7.193 -2.536 -8.172 1.00 98.00 81 ILE A CA 1
ATOM 605 C C . ILE A 1 81 ? -8.099 -3.608 -7.564 1.00 98.00 81 ILE A C 1
ATOM 607 O O . ILE A 1 81 ? -9.136 -3.949 -8.129 1.00 98.00 81 ILE A O 1
ATOM 611 N N . ALA A 1 82 ? -7.700 -4.153 -6.411 1.00 97.44 82 ALA A N 1
ATOM 612 C CA . ALA A 1 82 ? -8.408 -5.241 -5.749 1.00 97.44 82 ALA A CA 1
ATOM 613 C C . ALA A 1 82 ? -8.090 -5.300 -4.250 1.00 97.44 82 ALA A C 1
ATOM 615 O O . ALA A 1 82 ? -7.000 -4.942 -3.816 1.00 97.44 82 ALA A O 1
ATOM 616 N N . GLY A 1 83 ? -9.027 -5.823 -3.461 1.00 96.38 83 GLY A N 1
ATOM 617 C CA . GLY A 1 83 ? -8.772 -6.213 -2.075 1.00 96.38 83 GLY A CA 1
ATOM 618 C C . GLY A 1 83 ? -8.480 -7.709 -1.978 1.00 96.38 83 GLY A C 1
ATOM 619 O O . GLY A 1 83 ? -9.295 -8.531 -2.409 1.00 96.38 83 GLY A O 1
ATOM 620 N N . ILE A 1 84 ? -7.357 -8.080 -1.367 1.00 95.12 84 ILE A N 1
ATOM 621 C CA . ILE A 1 84 ? -7.018 -9.469 -1.043 1.00 95.12 84 ILE A CA 1
ATOM 622 C C . ILE A 1 84 ? -7.702 -9.823 0.279 1.00 95.12 84 ILE A C 1
ATOM 624 O O . ILE A 1 84 ? -7.187 -9.618 1.386 1.00 95.12 84 ILE A O 1
ATOM 628 N N . LYS A 1 85 ? -8.932 -10.320 0.145 1.00 89.31 85 LYS A N 1
ATOM 629 C CA . LYS A 1 85 ? -9.782 -10.726 1.268 1.00 89.31 85 LYS A CA 1
ATOM 630 C C . LYS A 1 85 ? -9.103 -11.838 2.080 1.00 89.31 85 LYS A C 1
ATOM 632 O O . LYS A 1 85 ? -8.384 -12.667 1.533 1.00 89.31 85 LYS A O 1
ATOM 637 N N . GLY A 1 86 ? -9.322 -11.845 3.393 1.00 91.38 86 GLY A N 1
ATOM 638 C CA . GLY A 1 86 ? -8.714 -12.803 4.329 1.00 91.38 86 GLY A CA 1
ATOM 639 C C . GLY A 1 86 ? -7.428 -12.307 4.996 1.00 91.38 86 GLY A C 1
ATOM 640 O O . GLY A 1 86 ? -7.198 -12.639 6.153 1.00 91.38 86 GLY A O 1
ATOM 641 N N . ILE A 1 87 ? -6.647 -11.450 4.326 1.00 94.50 87 ILE A N 1
ATOM 642 C CA . ILE A 1 87 ? -5.433 -10.837 4.904 1.00 94.50 87 ILE A CA 1
ATOM 643 C C . ILE A 1 87 ? -5.505 -9.308 5.030 1.00 94.50 87 ILE A C 1
ATOM 645 O O . ILE A 1 87 ? -4.604 -8.697 5.602 1.00 94.50 87 ILE A O 1
ATOM 649 N N . GLY A 1 88 ? -6.578 -8.685 4.529 1.00 94.19 88 GLY A N 1
ATOM 650 C CA . GLY A 1 88 ? -6.818 -7.243 4.671 1.00 94.19 88 GLY A CA 1
ATOM 651 C C . GLY A 1 88 ? -5.855 -6.365 3.867 1.00 94.19 88 GLY A C 1
ATOM 652 O O . GLY A 1 88 ? -5.630 -5.215 4.233 1.00 94.19 88 GLY A O 1
ATOM 653 N N . VAL A 1 89 ? -5.267 -6.905 2.796 1.00 98.12 89 VAL A N 1
ATOM 654 C CA . VAL A 1 89 ? -4.319 -6.187 1.934 1.00 98.12 89 VAL A CA 1
ATOM 655 C C . VAL A 1 89 ? -5.062 -5.578 0.750 1.00 98.12 89 VAL A C 1
ATOM 657 O O . VAL A 1 89 ? -5.855 -6.253 0.096 1.00 98.12 89 VAL A O 1
ATOM 660 N N . GLN A 1 90 ? -4.775 -4.316 0.453 1.00 98.19 90 GLN A N 1
ATOM 661 C CA . GLN A 1 90 ? -5.206 -3.633 -0.758 1.00 98.19 90 GLN A CA 1
ATOM 662 C C . GLN A 1 90 ? -4.093 -3.712 -1.802 1.00 98.19 90 GLN A C 1
ATOM 664 O O . GLN A 1 90 ? -2.940 -3.366 -1.537 1.00 98.19 90 GLN A O 1
ATOM 669 N N . HIS A 1 91 ? -4.452 -4.143 -3.002 1.00 98.38 91 HIS A N 1
ATOM 670 C CA . HIS A 1 91 ? -3.617 -4.079 -4.191 1.00 98.38 91 HIS A CA 1
ATOM 671 C C . HIS A 1 91 ? -3.974 -2.813 -4.959 1.00 98.38 91 HIS A C 1
ATOM 673 O O . HIS A 1 91 ? -5.117 -2.647 -5.391 1.00 98.38 91 HIS A O 1
ATOM 679 N N . VAL A 1 92 ? -3.013 -1.901 -5.093 1.00 98.69 92 VAL A N 1
ATOM 680 C CA . VAL A 1 92 ? -3.243 -0.562 -5.643 1.00 98.69 92 VAL A CA 1
ATOM 681 C C . VAL A 1 92 ? -2.290 -0.253 -6.793 1.00 98.69 92 VAL A C 1
ATOM 683 O O . VAL A 1 92 ? -1.149 -0.719 -6.814 1.00 98.69 92 VAL A O 1
ATOM 686 N N . ARG A 1 93 ? -2.758 0.565 -7.740 1.00 98.44 93 ARG A N 1
ATOM 687 C CA . ARG A 1 93 ? -1.946 1.143 -8.818 1.00 98.44 93 ARG A CA 1
ATOM 688 C C . ARG A 1 93 ? -1.575 2.584 -8.516 1.00 98.44 93 ARG A C 1
ATOM 690 O O . ARG A 1 93 ? -2.369 3.317 -7.935 1.00 98.44 93 ARG A O 1
ATOM 697 N N . ILE A 1 94 ? -0.410 3.008 -8.980 1.00 98.50 94 ILE A N 1
ATOM 698 C CA . ILE A 1 94 ? 0.044 4.398 -8.971 1.00 98.50 94 ILE A CA 1
ATOM 699 C C . ILE A 1 94 ? -0.529 5.096 -10.209 1.00 98.50 94 ILE A C 1
ATOM 701 O O . ILE A 1 94 ? -0.377 4.610 -11.327 1.00 98.50 94 ILE A O 1
ATOM 705 N N . VAL A 1 95 ? -1.188 6.238 -10.015 1.00 96.56 95 VAL A N 1
ATOM 706 C CA . VAL A 1 95 ? -1.849 7.000 -11.097 1.00 96.56 95 VAL A CA 1
ATOM 707 C C . VAL A 1 95 ? -0.923 8.078 -11.683 1.00 96.56 95 VAL A C 1
ATOM 709 O O . VAL A 1 95 ? -1.162 8.608 -12.766 1.00 96.56 95 VAL A O 1
ATOM 712 N N . GLY A 1 96 ? 0.162 8.406 -10.976 1.00 92.00 96 GLY A N 1
ATOM 713 C CA . GLY A 1 96 ? 1.142 9.420 -11.366 1.00 92.00 96 GLY A CA 1
ATOM 714 C C . GLY A 1 96 ? 2.434 8.863 -11.968 1.00 92.00 96 GLY A C 1
ATOM 715 O O . GLY A 1 96 ? 2.536 7.707 -12.363 1.00 92.00 96 GLY A O 1
ATOM 716 N N . LYS A 1 97 ? 3.457 9.724 -12.007 1.00 94.19 97 LYS A N 1
ATOM 717 C CA . LYS A 1 97 ? 4.822 9.379 -12.448 1.00 94.19 97 LYS A CA 1
ATOM 718 C C . LYS A 1 97 ? 5.756 9.033 -11.283 1.00 94.19 97 LYS A C 1
ATOM 720 O O . LYS A 1 97 ? 6.965 8.936 -11.481 1.00 94.19 97 LYS A O 1
ATOM 725 N N . GLU A 1 98 ? 5.216 8.926 -10.069 1.00 96.69 98 GLU A N 1
ATOM 726 C CA . GLU A 1 98 ? 6.005 8.551 -8.898 1.00 96.69 98 GLU A CA 1
ATOM 727 C C . GLU A 1 98 ? 6.492 7.105 -9.016 1.00 96.69 98 GLU A C 1
ATOM 729 O O . GLU A 1 98 ? 5.808 6.241 -9.568 1.00 96.69 98 GLU A O 1
ATOM 734 N N . SER A 1 99 ? 7.689 6.842 -8.492 1.00 97.06 99 SER A N 1
ATOM 735 C CA . SER A 1 99 ? 8.219 5.484 -8.442 1.00 97.06 99 SER A CA 1
ATOM 736 C C . SER A 1 99 ? 7.522 4.668 -7.352 1.00 97.06 99 SER A C 1
ATOM 738 O O . SER A 1 99 ? 6.999 5.216 -6.377 1.00 97.06 99 SER A O 1
ATOM 740 N N . VAL A 1 100 ? 7.567 3.342 -7.491 1.00 97.19 100 VAL A N 1
ATOM 741 C CA . VAL A 1 100 ? 7.029 2.412 -6.490 1.00 97.19 100 VAL A CA 1
ATOM 742 C C . VAL A 1 100 ? 7.659 2.670 -5.121 1.00 97.19 100 VAL A C 1
ATOM 744 O O . VAL A 1 100 ? 6.954 2.737 -4.120 1.00 97.19 100 VAL A O 1
ATOM 747 N N . GLU A 1 101 ? 8.968 2.909 -5.068 1.00 96.69 101 GLU A N 1
ATOM 748 C CA . GLU A 1 101 ? 9.690 3.181 -3.823 1.00 96.69 101 GLU A CA 1
ATOM 749 C C . GLU A 1 101 ? 9.238 4.487 -3.157 1.00 96.69 101 GLU A C 1
ATOM 751 O O . GLU A 1 101 ? 9.107 4.535 -1.933 1.00 96.69 101 GLU A O 1
ATOM 756 N N . SER A 1 102 ? 8.981 5.537 -3.946 1.00 98.00 102 SER A N 1
ATOM 757 C CA . SER A 1 102 ? 8.469 6.815 -3.434 1.00 98.00 102 SER A CA 1
ATOM 758 C C . SER A 1 102 ? 7.094 6.633 -2.798 1.00 98.00 102 SER A C 1
ATOM 760 O O . SER A 1 102 ? 6.878 7.047 -1.658 1.00 98.00 102 SER A O 1
ATOM 762 N N . VAL A 1 103 ? 6.187 5.943 -3.496 1.00 98.44 103 VAL A N 1
ATOM 763 C CA . VAL A 1 103 ? 4.821 5.709 -3.014 1.00 98.44 103 VAL A CA 1
ATOM 764 C C . VAL A 1 103 ? 4.810 4.790 -1.793 1.00 98.44 103 VAL A C 1
ATOM 766 O O . VAL A 1 103 ? 4.117 5.086 -0.824 1.00 98.44 103 VAL A O 1
ATOM 769 N N . VAL A 1 104 ? 5.626 3.732 -1.773 1.00 98.56 104 VAL A N 1
ATOM 770 C CA . VAL A 1 104 ? 5.797 2.866 -0.593 1.00 98.56 104 VAL A CA 1
ATOM 771 C C . VAL A 1 104 ? 6.292 3.671 0.605 1.00 98.56 104 VAL A C 1
ATOM 773 O O . VAL A 1 104 ? 5.737 3.556 1.701 1.00 98.56 104 VAL A O 1
ATOM 776 N N . LYS A 1 105 ? 7.304 4.526 0.410 1.00 98.44 105 LYS A N 1
ATOM 777 C CA . LYS A 1 105 ? 7.816 5.396 1.472 1.00 98.44 105 LYS A CA 1
ATOM 778 C C . LYS A 1 105 ? 6.736 6.353 1.971 1.00 98.44 105 LYS A C 1
ATOM 780 O O . LYS A 1 105 ? 6.599 6.504 3.177 1.00 98.44 105 LYS A O 1
ATOM 785 N N . LYS A 1 106 ? 5.963 6.960 1.068 1.00 98.50 106 LYS A N 1
ATOM 786 C CA . LYS A 1 106 ? 4.855 7.862 1.402 1.00 98.50 106 LYS A CA 1
ATOM 787 C C . LYS A 1 106 ? 3.768 7.147 2.202 1.00 98.50 106 LYS A C 1
ATOM 789 O O . LYS A 1 106 ? 3.433 7.601 3.290 1.00 98.50 106 LYS A O 1
ATOM 794 N N . LEU A 1 107 ? 3.293 5.994 1.734 1.00 98.62 107 LEU A N 1
ATOM 795 C CA . LEU A 1 107 ? 2.306 5.175 2.446 1.00 98.62 107 LEU A CA 1
ATOM 796 C C . LEU A 1 107 ? 2.798 4.777 3.844 1.00 98.62 107 LEU A C 1
ATOM 798 O O . LEU A 1 107 ? 2.047 4.854 4.809 1.00 98.62 107 LEU A O 1
ATOM 802 N N . SER A 1 108 ? 4.085 4.452 3.977 1.00 98.38 108 SER A N 1
ATOM 803 C CA . SER A 1 108 ? 4.697 4.073 5.258 1.00 98.38 108 SER A CA 1
ATOM 804 C C . SER A 1 108 ? 4.776 5.214 6.286 1.00 98.38 108 SER A C 1
ATOM 806 O O . SER A 1 108 ? 5.125 4.967 7.437 1.00 98.38 108 SER A O 1
ATOM 808 N N . THR A 1 109 ? 4.483 6.463 5.900 1.00 98.56 109 THR A N 1
ATOM 809 C CA . THR A 1 109 ? 4.441 7.602 6.839 1.00 98.56 109 THR A CA 1
ATOM 810 C C . THR A 1 109 ? 3.100 7.745 7.558 1.00 98.56 109 THR A C 1
ATOM 812 O O . THR A 1 109 ? 3.042 8.397 8.601 1.00 98.56 109 THR A O 1
ATOM 815 N N . PHE A 1 110 ? 2.031 7.133 7.040 1.00 98.69 110 PHE A N 1
ATOM 816 C CA . PHE A 1 110 ? 0.715 7.171 7.671 1.00 98.69 110 PHE A CA 1
ATOM 817 C C . PHE A 1 110 ? 0.672 6.213 8.860 1.00 98.69 110 PHE A C 1
ATOM 819 O O . PHE A 1 110 ? 0.996 5.033 8.737 1.00 98.69 110 PHE A O 1
ATOM 826 N N . GLN A 1 111 ? 0.220 6.696 10.018 1.00 98.31 111 GLN A N 1
ATOM 827 C CA . GLN A 1 111 ? 0.100 5.858 11.217 1.00 98.31 111 GLN A CA 1
ATOM 828 C C . GLN A 1 111 ? -0.975 4.775 11.066 1.00 98.31 111 GLN A C 1
ATOM 830 O O . GLN A 1 111 ? -0.968 3.793 11.806 1.00 98.31 111 GLN A O 1
ATOM 835 N N . GLU A 1 112 ? -1.904 4.957 10.133 1.00 98.62 112 GLU A N 1
ATOM 836 C CA . GLU A 1 112 ? -2.973 4.038 9.760 1.00 98.62 112 GLU A CA 1
ATOM 837 C C . GLU A 1 112 ? -2.469 2.832 8.958 1.00 98.62 112 GLU A C 1
ATOM 839 O O . GLU A 1 112 ? -3.142 1.801 8.919 1.00 98.62 112 GLU A O 1
ATOM 844 N N . VAL A 1 113 ? -1.296 2.941 8.332 1.00 98.56 113 VAL A N 1
ATOM 845 C CA . VAL A 1 113 ? -0.699 1.875 7.527 1.00 98.56 113 VAL A CA 1
ATOM 846 C C . VAL A 1 113 ? 0.072 0.921 8.440 1.00 98.56 113 VAL A C 1
ATOM 848 O O . VAL A 1 113 ? 0.899 1.328 9.253 1.00 98.56 113 VAL A O 1
ATOM 851 N N . GLU A 1 114 ? -0.237 -0.370 8.333 1.00 98.62 114 GLU A N 1
ATOM 852 C CA . GLU A 1 114 ? 0.490 -1.447 9.011 1.00 98.62 114 GLU A CA 1
ATOM 853 C C . GLU A 1 114 ? 1.767 -1.792 8.237 1.00 98.62 114 GLU A C 1
ATOM 855 O O . GLU A 1 114 ? 2.835 -1.901 8.834 1.00 98.62 114 GLU A O 1
ATOM 860 N N . PHE A 1 115 ? 1.665 -1.912 6.909 1.00 98.31 115 PHE A N 1
ATOM 861 C CA . PHE A 1 115 ? 2.811 -2.033 6.010 1.00 98.31 115 PHE A CA 1
ATOM 862 C C . PHE A 1 115 ? 2.458 -1.633 4.572 1.00 98.31 115 PHE A C 1
ATOM 864 O O . PHE A 1 115 ? 1.296 -1.698 4.163 1.00 98.31 115 PHE A O 1
ATOM 871 N N . ALA A 1 116 ? 3.481 -1.268 3.797 1.00 98.44 116 ALA A N 1
ATOM 872 C CA . ALA A 1 116 ? 3.399 -1.060 2.356 1.00 98.44 116 ALA A CA 1
ATOM 873 C C . ALA A 1 116 ? 4.642 -1.641 1.667 1.00 98.44 116 ALA A C 1
ATOM 875 O O . ALA A 1 116 ? 5.761 -1.450 2.145 1.00 98.44 116 ALA A O 1
ATOM 876 N N . GLU A 1 117 ? 4.457 -2.325 0.541 1.00 97.56 117 GLU A N 1
ATOM 877 C CA . GLU A 1 117 ? 5.549 -2.948 -0.210 1.00 97.56 117 GLU A CA 1
ATOM 878 C C . GLU A 1 117 ? 5.283 -3.000 -1.725 1.00 97.56 117 GLU A C 1
ATOM 880 O O . GLU A 1 117 ? 4.129 -2.939 -2.158 1.00 97.56 117 GLU A O 1
ATOM 885 N N . PRO A 1 118 ? 6.333 -3.116 -2.560 1.00 97.69 118 PRO A N 1
ATOM 886 C CA . PRO A 1 118 ? 6.169 -3.409 -3.981 1.00 97.69 118 PRO A CA 1
ATOM 887 C C . PRO A 1 118 ? 5.422 -4.729 -4.214 1.00 97.69 118 PRO A C 1
ATOM 889 O O . PRO A 1 118 ? 5.631 -5.701 -3.491 1.00 97.69 118 PRO A O 1
ATOM 892 N N . ASN A 1 119 ? 4.630 -4.814 -5.286 1.00 97.31 119 ASN A N 1
ATOM 893 C CA . ASN A 1 119 ? 4.055 -6.094 -5.711 1.00 97.31 119 ASN A CA 1
ATOM 894 C C . ASN A 1 119 ? 5.130 -6.982 -6.378 1.00 97.31 119 ASN A C 1
ATOM 896 O O . ASN A 1 119 ? 5.388 -6.856 -7.577 1.00 97.31 119 ASN A O 1
ATOM 900 N N . PHE A 1 120 ? 5.806 -7.850 -5.620 1.00 93.31 120 PHE A N 1
ATOM 901 C CA . PHE A 1 120 ? 6.871 -8.715 -6.144 1.00 93.31 120 PHE A CA 1
ATOM 902 C C . PHE A 1 120 ? 6.344 -9.853 -7.028 1.00 93.31 120 PHE A C 1
ATOM 904 O O . PHE A 1 120 ? 5.355 -10.515 -6.721 1.00 93.31 120 PHE A O 1
ATOM 911 N N . ARG A 1 121 ? 7.056 -10.148 -8.122 1.00 88.38 121 ARG A N 1
ATOM 912 C CA . ARG A 1 121 ? 6.759 -11.306 -8.972 1.00 88.38 121 ARG A CA 1
ATOM 913 C C . ARG A 1 121 ? 7.353 -12.565 -8.349 1.00 88.38 121 ARG A C 1
ATOM 915 O O . ARG A 1 121 ? 8.572 -12.726 -8.323 1.00 88.38 121 ARG A O 1
ATOM 922 N N . TYR A 1 122 ? 6.497 -13.487 -7.922 1.00 84.50 122 TYR A N 1
ATOM 923 C CA . TYR A 1 122 ? 6.925 -14.827 -7.529 1.00 84.50 122 TYR A CA 1
ATOM 924 C C . TYR A 1 122 ? 6.998 -15.751 -8.756 1.00 84.50 122 TYR A C 1
ATOM 926 O O . TYR A 1 122 ? 6.094 -15.749 -9.592 1.00 84.50 122 TYR A O 1
ATOM 934 N N . ARG A 1 123 ? 8.066 -16.551 -8.874 1.00 74.81 123 ARG A N 1
ATOM 935 C CA . ARG A 1 123 ? 8.111 -17.710 -9.782 1.00 74.81 123 ARG A CA 1
ATOM 936 C C . ARG A 1 123 ? 8.025 -18.977 -8.942 1.00 74.81 123 ARG A C 1
ATOM 938 O O . ARG A 1 123 ? 8.891 -19.190 -8.099 1.00 74.81 123 ARG A O 1
ATOM 945 N N . SER A 1 124 ? 7.027 -19.817 -9.201 1.00 69.75 124 SER A N 1
ATOM 946 C CA . SER A 1 124 ? 7.064 -21.213 -8.767 1.00 69.75 124 SER A CA 1
ATOM 947 C C . SER A 1 124 ? 8.133 -21.957 -9.574 1.00 69.75 124 SER A C 1
ATOM 949 O O . SER A 1 124 ? 8.239 -21.741 -10.786 1.00 69.75 124 SER A O 1
ATOM 951 N N . GLN A 1 125 ? 8.944 -22.765 -8.890 1.00 54.16 125 GLN A N 1
ATOM 952 C CA . GLN A 1 125 ? 9.864 -23.724 -9.510 1.00 54.16 125 GLN A CA 1
ATOM 953 C C . GLN A 1 125 ? 9.123 -24.999 -9.897 1.00 54.16 125 GLN A C 1
ATOM 955 O O . GLN A 1 125 ? 8.134 -25.324 -9.200 1.00 54.16 125 GLN A O 1
#

Mean predicted aligned error: 16.25 Å

Secondary structure (DSSP, 8-state):
--------------------------------------------------EEEEEEEEEE-TT--HHHHHHHHHHTTEEEEEEETTTTEEEEEE-SS--HHHHHHHHTTSTTEEEEEEEE-----

Solvent-accessible surface area (backbone atoms only — not comparable to full-atom values): 8429 Å² total; per-residue (Å²): 136,89,85,86,90,80,88,81,92,82,81,87,82,87,78,87,82,79,86,80,88,78,84,78,79,89,83,79,84,90,81,81,83,84,79,72,88,76,84,79,75,82,69,79,73,72,77,76,77,57,53,48,86,48,28,36,36,37,27,57,41,90,88,60,52,68,71,56,50,54,48,50,35,53,74,61,41,34,44,83,74,46,71,46,80,97,75,60,31,37,35,29,35,53,77,63,90,70,51,52,69,56,44,31,55,55,49,60,68,40,88,57,41,70,48,47,40,68,37,62,67,83,79,87,130